Protein AF-A0A1V9ZM05-F1 (afdb_monomer_lite)

Structure (mmCIF, N/CA/C/O backbone):
data_AF-A0A1V9ZM05-F1
#
_entry.id   AF-A0A1V9ZM05-F1
#
loop_
_atom_site.group_PDB
_atom_site.id
_atom_site.type_symbol
_atom_site.label_atom_id
_atom_site.label_alt_id
_atom_site.label_comp_id
_atom_site.label_asym_id
_atom_site.label_entity_id
_atom_site.label_seq_id
_atom_site.pdbx_PDB_ins_code
_atom_site.Cartn_x
_atom_site.Cartn_y
_atom_site.Cartn_z
_atom_site.occupancy
_atom_site.B_iso_or_equiv
_atom_site.auth_seq_id
_atom_site.auth_comp_id
_atom_site.auth_asym_id
_atom_site.auth_atom_id
_atom_site.pdbx_PDB_model_num
ATOM 1 N N . MET A 1 1 ? -14.579 -0.511 28.591 1.00 41.72 1 MET A N 1
ATOM 2 C CA . MET A 1 1 ? -13.630 0.617 28.489 1.00 41.72 1 MET A CA 1
ATOM 3 C C . MET A 1 1 ? -13.100 0.613 27.067 1.00 41.72 1 MET A C 1
ATOM 5 O O . MET A 1 1 ? -12.268 -0.221 26.747 1.00 41.72 1 MET A O 1
ATOM 9 N N . SER A 1 2 ? -13.700 1.415 26.187 1.00 49.19 2 SER A N 1
ATOM 10 C CA . SER A 1 2 ? -13.310 1.479 24.775 1.00 49.19 2 SER A CA 1
ATOM 11 C C . SER A 1 2 ? -12.151 2.460 24.660 1.00 49.19 2 SER A C 1
ATOM 13 O O . SER A 1 2 ? -12.371 3.663 24.761 1.00 49.19 2 SER A O 1
ATOM 15 N N . SER A 1 3 ? -10.921 1.965 24.535 1.00 52.09 3 SER A N 1
ATOM 16 C CA . SER A 1 3 ? -9.775 2.811 24.203 1.00 52.09 3 SER A CA 1
ATOM 17 C C . SER A 1 3 ? -9.988 3.358 22.794 1.00 52.09 3 SER A C 1
ATOM 19 O O . SER A 1 3 ? -9.976 2.598 21.826 1.00 52.09 3 SER A O 1
ATOM 21 N N . SER A 1 4 ? -10.224 4.662 22.671 1.00 56.16 4 SER A N 1
ATOM 22 C CA . SER A 1 4 ? -10.136 5.353 21.386 1.00 56.16 4 SER A CA 1
ATOM 23 C C . SER A 1 4 ? -8.742 5.101 20.796 1.00 56.16 4 SER A C 1
ATOM 25 O O . SER A 1 4 ? -7.767 5.286 21.530 1.00 56.16 4 SER A O 1
ATOM 27 N N . PRO A 1 5 ? -8.612 4.666 19.530 1.00 57.69 5 PRO A N 1
ATOM 28 C CA . PRO A 1 5 ? -7.302 4.481 18.920 1.00 57.69 5 PRO A CA 1
ATOM 29 C C . PRO A 1 5 ? -6.586 5.832 18.908 1.00 57.69 5 PRO A C 1
ATOM 31 O O . PRO A 1 5 ? -7.067 6.799 18.318 1.00 57.69 5 PRO A O 1
ATOM 34 N N . GLN A 1 6 ? -5.492 5.914 19.660 1.00 64.44 6 GLN A N 1
ATOM 35 C CA . GLN A 1 6 ? -4.736 7.141 19.847 1.00 64.44 6 GLN A CA 1
ATOM 36 C C . GLN A 1 6 ? -3.725 7.269 18.711 1.00 64.44 6 GLN A C 1
ATOM 38 O O . GLN A 1 6 ? -2.971 6.337 18.444 1.00 64.44 6 GLN A O 1
ATOM 43 N N . PHE A 1 7 ? -3.744 8.416 18.033 1.00 65.69 7 PHE A N 1
ATOM 44 C CA . PHE A 1 7 ? -2.816 8.732 16.953 1.00 65.69 7 PHE A CA 1
ATOM 45 C C . PHE A 1 7 ? -1.362 8.593 17.422 1.00 65.69 7 PHE A C 1
ATOM 47 O O . PHE A 1 7 ? -0.977 9.146 18.454 1.00 65.69 7 PHE A O 1
ATOM 54 N N . SER A 1 8 ? -0.567 7.873 16.636 1.00 66.44 8 SER A N 1
ATOM 55 C CA . SER A 1 8 ? 0.860 7.663 16.853 1.00 66.44 8 SER A CA 1
ATOM 56 C C . SER A 1 8 ? 1.606 8.148 15.608 1.00 66.44 8 SER A C 1
ATOM 58 O O . SER A 1 8 ? 1.601 7.456 14.585 1.00 66.44 8 SER A O 1
ATOM 60 N N . PRO A 1 9 ? 2.242 9.334 15.655 1.00 60.91 9 PRO A N 1
ATOM 61 C CA . PRO A 1 9 ? 2.944 9.904 14.503 1.00 60.91 9 PRO A CA 1
ATOM 62 C C . PRO A 1 9 ? 4.043 8.989 13.946 1.00 60.91 9 PRO A C 1
ATOM 64 O O . PRO A 1 9 ? 4.364 9.042 12.765 1.00 60.91 9 PRO A O 1
ATOM 67 N N . SER A 1 10 ? 4.631 8.147 14.801 1.00 65.50 10 SER A N 1
ATOM 68 C CA . SER A 1 10 ? 5.665 7.180 14.423 1.00 65.50 10 SER A CA 1
ATOM 69 C C . SER A 1 10 ? 5.127 5.967 13.659 1.00 65.50 10 SER A C 1
ATOM 71 O O . SER A 1 10 ? 5.896 5.295 12.979 1.00 65.50 10 SER A O 1
ATOM 73 N N . GLU A 1 11 ? 3.831 5.672 13.769 1.00 66.56 11 GLU A N 1
ATOM 74 C CA . GLU A 1 11 ? 3.196 4.493 13.162 1.00 66.56 11 GLU A CA 1
ATOM 75 C C . GLU A 1 11 ? 2.296 4.870 11.973 1.00 66.56 11 GLU A C 1
ATOM 77 O O . GLU A 1 11 ? 2.110 4.077 11.045 1.00 66.56 11 GLU A O 1
ATOM 82 N N . GLU A 1 12 ? 1.775 6.100 11.947 1.00 72.62 12 GLU A N 1
ATOM 83 C CA . GLU A 1 12 ? 0.985 6.645 10.843 1.00 72.62 12 GLU A CA 1
ATOM 84 C C . GLU A 1 12 ? 1.843 7.506 9.904 1.00 72.62 12 GLU A C 1
ATOM 86 O O . GLU A 1 12 ? 1.839 8.730 9.945 1.00 72.62 12 GLU A O 1
ATOM 91 N N . 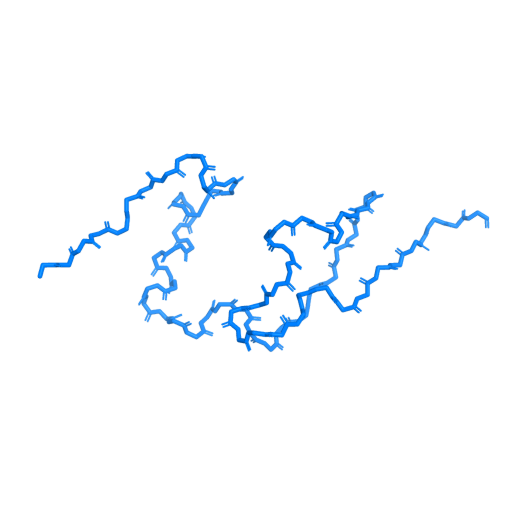ILE A 1 13 ? 2.552 6.837 8.990 1.00 82.06 13 ILE A N 1
ATOM 92 C CA . ILE A 1 13 ? 3.404 7.464 7.954 1.00 82.06 13 ILE A CA 1
ATOM 93 C C . ILE A 1 13 ? 2.565 8.157 6.850 1.00 82.06 13 ILE A C 1
ATOM 95 O O . ILE A 1 13 ? 3.088 8.818 5.958 1.00 82.06 13 ILE A O 1
ATOM 99 N N . VAL A 1 14 ? 1.240 7.997 6.890 1.00 87.50 14 VAL A N 1
ATOM 100 C CA . VAL A 1 14 ? 0.267 8.590 5.959 1.00 87.50 14 VAL A CA 1
ATOM 101 C C . VAL A 1 14 ? -0.852 9.276 6.757 1.00 87.50 14 VAL A C 1
ATOM 103 O O . VAL A 1 14 ? -1.168 8.793 7.845 1.00 87.50 14 VAL A O 1
ATOM 106 N N . PRO A 1 15 ? -1.487 10.350 6.240 1.00 90.19 15 PRO A N 1
ATOM 107 C CA . PRO A 1 15 ? -2.418 11.201 6.997 1.00 90.19 15 PRO A CA 1
ATOM 108 C C . PRO A 1 15 ? -3.802 10.550 7.202 1.00 90.19 15 PRO A C 1
ATOM 110 O O . PRO A 1 15 ? -4.826 11.036 6.714 1.00 90.19 15 PRO A O 1
ATOM 113 N N . LYS A 1 16 ? -3.863 9.389 7.869 1.00 88.06 16 LYS A N 1
ATOM 114 C CA . LYS A 1 16 ? -5.106 8.615 8.074 1.00 88.06 16 LYS A CA 1
ATOM 115 C C . LYS A 1 16 ? -6.054 9.282 9.064 1.00 88.06 16 LYS A C 1
ATOM 117 O O . LYS A 1 16 ? -7.267 9.094 8.955 1.00 88.06 16 LYS A O 1
ATOM 122 N N . HIS A 1 17 ? -5.509 10.041 10.011 1.00 86.44 17 HIS A N 1
ATOM 123 C CA . HIS A 1 17 ? -6.278 10.833 10.958 1.00 86.44 17 HIS A CA 1
ATOM 124 C C . HIS A 1 17 ? -6.959 12.022 10.265 1.00 86.44 17 HIS A C 1
ATOM 126 O O . HIS A 1 17 ? -8.177 12.160 10.347 1.00 86.44 17 HIS A O 1
ATOM 132 N N . GLU A 1 18 ? -6.211 12.821 9.502 1.00 90.19 18 GLU A N 1
ATOM 133 C CA . GLU A 1 18 ? -6.714 14.021 8.820 1.00 90.19 18 GLU A CA 1
ATOM 134 C C . GLU A 1 18 ? -7.699 13.672 7.700 1.00 90.19 18 GLU A C 1
ATOM 136 O O . GLU A 1 18 ? -8.675 14.387 7.484 1.00 90.19 18 GLU A O 1
ATOM 141 N N . THR A 1 19 ? -7.467 12.556 7.000 1.00 93.19 19 THR A N 1
ATOM 14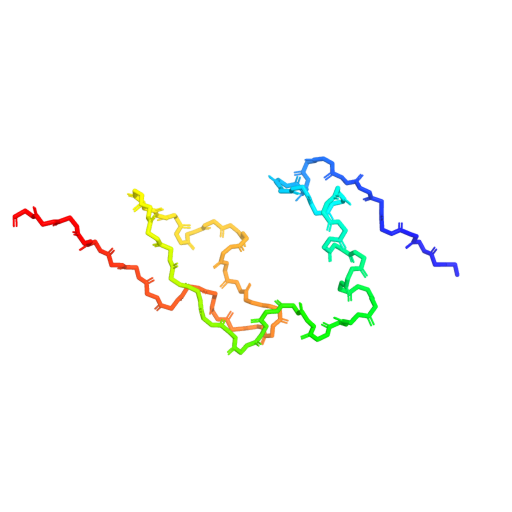2 C CA . THR A 1 19 ? -8.369 12.057 5.945 1.00 93.19 19 THR A CA 1
ATOM 143 C C . THR A 1 19 ? -9.554 11.256 6.484 1.00 93.19 19 THR A C 1
ATOM 145 O O . THR A 1 19 ? -10.408 10.838 5.704 1.00 93.19 19 THR A O 1
ATOM 148 N N . LEU A 1 20 ? -9.620 11.023 7.801 1.00 93.44 20 LEU A N 1
ATOM 149 C CA . LEU A 1 20 ? -10.631 10.198 8.472 1.00 93.44 20 LEU A CA 1
ATOM 150 C C . LEU A 1 20 ? -10.669 8.729 8.003 1.00 93.44 20 LEU A C 1
ATOM 152 O O . LEU A 1 20 ? -11.622 8.008 8.307 1.00 93.44 20 LEU A O 1
ATOM 156 N N . ALA A 1 21 ? -9.629 8.241 7.319 1.00 92.50 21 ALA A N 1
ATOM 157 C CA . ALA A 1 21 ? -9.557 6.863 6.831 1.00 92.50 21 ALA A CA 1
ATOM 158 C C . ALA A 1 21 ? -9.664 5.836 7.975 1.00 92.50 21 ALA A C 1
ATOM 160 O O . ALA A 1 21 ? -10.372 4.836 7.855 1.00 92.50 21 ALA A O 1
ATOM 161 N N . SER A 1 22 ? -9.029 6.109 9.119 1.00 89.94 22 SER A N 1
ATOM 162 C CA . SER A 1 22 ? -9.120 5.239 10.301 1.00 89.94 22 SER A CA 1
ATOM 163 C C . SER A 1 22 ? -10.541 5.183 10.878 1.00 89.94 22 SER A C 1
ATOM 165 O O . SER A 1 22 ? -10.970 4.131 11.348 1.00 89.94 22 SER A O 1
ATOM 167 N N . GLN A 1 23 ? -11.293 6.288 10.826 1.00 92.94 23 GLN A N 1
ATOM 168 C CA . GLN A 1 23 ? -12.683 6.339 11.297 1.00 92.94 23 GLN A CA 1
ATOM 169 C C . GLN A 1 23 ? -13.628 5.623 10.326 1.00 92.94 23 GLN A C 1
ATOM 171 O O . GLN A 1 23 ? -14.522 4.898 10.762 1.00 92.94 23 GLN A O 1
ATOM 176 N N . LEU A 1 24 ? -13.394 5.759 9.016 1.00 94.88 24 LEU A N 1
ATOM 177 C CA . LEU A 1 24 ? -14.144 5.034 7.990 1.00 94.88 24 LEU A CA 1
ATOM 178 C C . LEU A 1 24 ? -14.087 3.518 8.229 1.00 94.88 24 LEU A C 1
ATOM 180 O O . LEU A 1 24 ? -15.121 2.858 8.193 1.00 94.88 24 LEU A O 1
ATOM 184 N N . LEU A 1 25 ? -12.902 2.981 8.536 1.00 92.75 25 LEU A N 1
ATOM 185 C CA . LEU A 1 25 ? -12.722 1.553 8.815 1.00 92.75 25 LEU A CA 1
ATOM 186 C C . LEU A 1 25 ? -13.350 1.103 10.138 1.00 92.75 25 LEU A C 1
ATOM 188 O O . LEU A 1 25 ? -13.751 -0.050 10.251 1.00 92.75 25 LEU A O 1
ATOM 192 N N . GLN A 1 26 ? -13.475 1.985 11.133 1.00 92.75 26 GLN A N 1
ATOM 193 C CA . GLN A 1 26 ? -14.213 1.660 12.360 1.00 92.75 26 GLN A CA 1
ATOM 194 C C . GLN A 1 26 ? -15.713 1.499 12.087 1.00 92.75 26 GLN A C 1
ATOM 196 O O . GLN A 1 26 ? -16.343 0.599 12.638 1.00 92.75 26 GLN A O 1
ATOM 201 N N . LEU A 1 27 ? -16.278 2.358 11.232 1.00 97.44 27 LEU A N 1
ATOM 202 C CA . LEU A 1 27 ? -17.696 2.318 10.862 1.00 97.44 27 LEU A CA 1
ATOM 203 C C . LEU A 1 27 ? -18.007 1.197 9.865 1.00 97.44 27 LEU A C 1
ATOM 205 O O . LEU A 1 27 ? -19.052 0.555 9.962 1.00 97.44 27 LEU A O 1
ATOM 209 N N . TYR A 1 28 ? -17.091 0.943 8.932 1.00 97.00 28 TYR A N 1
ATOM 210 C CA . TYR A 1 28 ? -17.236 -0.051 7.874 1.00 97.00 28 TYR A CA 1
ATOM 211 C C . TYR A 1 28 ? -15.988 -0.947 7.817 1.00 97.00 28 TYR A C 1
ATOM 213 O O . TYR A 1 28 ? -15.141 -0.775 6.938 1.00 97.00 28 TYR A O 1
ATOM 221 N N . PRO A 1 29 ? -15.859 -1.941 8.719 1.00 95.25 29 PRO A N 1
ATOM 222 C CA . PRO A 1 29 ? -14.649 -2.767 8.826 1.00 95.25 29 PRO A CA 1
ATOM 223 C C . PRO A 1 29 ? -14.277 -3.550 7.563 1.00 95.25 29 PRO A C 1
ATOM 225 O O . PRO A 1 29 ? -13.134 -3.971 7.408 1.00 95.25 29 PRO A O 1
ATOM 228 N N . SER A 1 30 ? -15.228 -3.762 6.651 1.00 95.81 30 SER A N 1
ATOM 229 C CA . SER A 1 30 ? -14.995 -4.429 5.367 1.00 95.81 30 SER A CA 1
ATOM 230 C C . SER A 1 30 ? -14.524 -3.490 4.252 1.00 95.81 30 SER A C 1
ATOM 232 O O . SER A 1 30 ? -14.274 -3.964 3.148 1.00 95.81 30 SER A O 1
ATOM 234 N N . TYR A 1 31 ? -14.432 -2.176 4.488 1.00 96.62 31 TYR A N 1
ATOM 235 C CA . TYR A 1 31 ? -14.019 -1.180 3.483 1.00 96.62 31 TYR A CA 1
ATOM 236 C C . TYR A 1 31 ? -12.498 -0.954 3.513 1.00 96.62 31 TYR A C 1
ATOM 238 O O . TYR A 1 31 ? -12.000 0.147 3.310 1.00 96.62 31 TYR A O 1
ATOM 246 N N . ASP A 1 32 ? -11.750 -2.024 3.766 1.00 95.19 32 ASP A N 1
ATOM 247 C CA . ASP A 1 32 ? -10.294 -2.055 3.936 1.00 95.19 32 ASP A CA 1
ATOM 248 C C . ASP A 1 32 ? -9.523 -2.339 2.635 1.00 95.19 32 ASP A C 1
ATOM 250 O O . ASP A 1 32 ? -8.316 -2.576 2.663 1.00 95.19 32 ASP A O 1
ATOM 254 N N . GLY A 1 33 ? -10.215 -2.313 1.492 1.00 96.00 33 GLY A N 1
ATOM 255 C CA . GLY A 1 33 ? -9.635 -2.537 0.167 1.00 96.00 33 GLY A CA 1
ATOM 256 C C . GLY A 1 33 ? -9.538 -4.006 -0.256 1.00 96.00 33 GLY A C 1
ATOM 257 O O . GLY A 1 33 ? -9.034 -4.280 -1.347 1.00 96.00 33 GLY A O 1
ATOM 258 N N . ARG A 1 34 ? -10.026 -4.962 0.551 1.00 97.19 34 ARG A N 1
ATOM 259 C CA . ARG A 1 34 ? -10.059 -6.384 0.163 1.00 97.19 34 ARG A CA 1
ATOM 260 C C . ARG A 1 34 ? -10.789 -6.588 -1.171 1.00 97.19 34 ARG A C 1
ATOM 262 O O . ARG A 1 34 ? -11.841 -6.003 -1.411 1.00 97.19 34 ARG A O 1
ATOM 269 N N . GLY A 1 35 ? -10.244 -7.449 -2.031 1.00 95.50 35 GLY A N 1
ATOM 270 C CA . GLY A 1 35 ? -10.819 -7.737 -3.352 1.00 95.50 35 GLY A CA 1
ATOM 271 C C . GLY A 1 35 ? -10.544 -6.679 -4.428 1.00 95.50 35 GLY A C 1
ATOM 272 O O . GLY A 1 35 ? -10.933 -6.888 -5.573 1.00 95.50 35 GLY A O 1
ATOM 273 N N . THR A 1 36 ? -9.841 -5.594 -4.095 1.00 97.19 36 THR A N 1
ATOM 274 C CA . THR A 1 36 ? -9.424 -4.558 -5.048 1.00 97.19 36 THR A CA 1
ATOM 275 C C . THR A 1 36 ? -7.930 -4.673 -5.338 1.00 97.19 36 THR A C 1
ATOM 277 O O . THR A 1 36 ? -7.125 -4.865 -4.429 1.00 97.19 36 THR A O 1
ATOM 280 N N . VAL A 1 37 ? -7.550 -4.519 -6.608 1.00 97.31 37 VAL A N 1
ATOM 281 C CA . VAL A 1 37 ? -6.149 -4.454 -7.05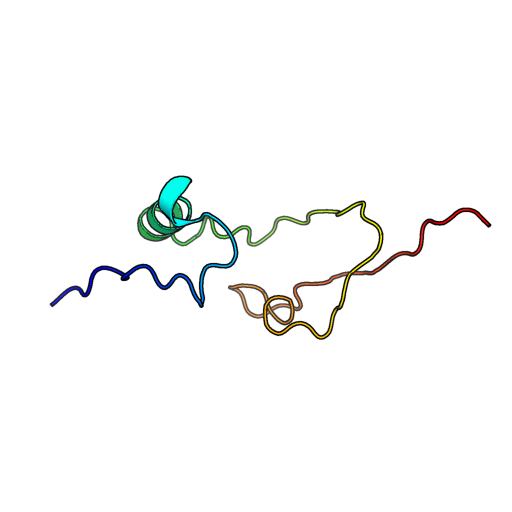2 1.00 97.31 37 VAL A CA 1
ATOM 282 C C . VAL A 1 37 ? -5.845 -3.040 -7.531 1.00 97.31 37 VAL A C 1
ATOM 284 O O . VAL A 1 37 ? -6.629 -2.455 -8.275 1.00 97.31 37 VAL A O 1
ATOM 287 N N . VAL A 1 38 ? -4.703 -2.500 -7.109 1.00 97.50 38 VAL A N 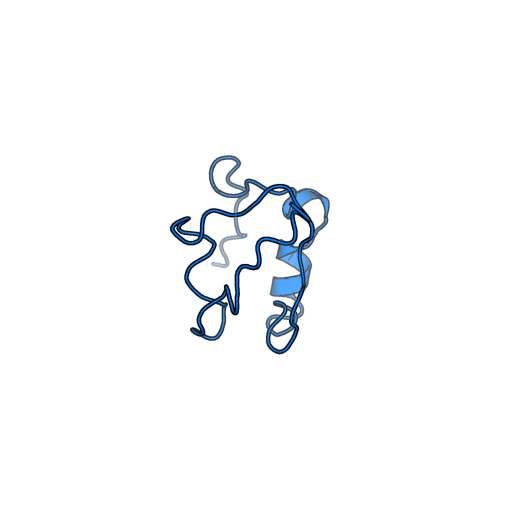1
ATOM 288 C CA . VAL A 1 38 ? -4.219 -1.172 -7.501 1.00 97.50 38 VAL A CA 1
ATOM 289 C C . VAL A 1 38 ? -2.860 -1.331 -8.173 1.00 97.50 38 VAL A C 1
ATOM 291 O O . VAL A 1 38 ? -1.963 -1.942 -7.597 1.00 97.50 38 VAL A O 1
ATOM 294 N N . ALA A 1 39 ? -2.709 -0.776 -9.376 1.00 97.31 39 ALA A N 1
ATOM 295 C CA . ALA A 1 39 ? -1.413 -0.633 -10.033 1.00 97.31 39 ALA A CA 1
ATOM 296 C C . ALA A 1 39 ? -0.777 0.703 -9.626 1.00 97.31 39 ALA A C 1
ATOM 298 O O . ALA A 1 39 ? -1.462 1.727 -9.586 1.00 97.31 39 ALA A O 1
ATOM 299 N N . ILE A 1 40 ? 0.522 0.688 -9.328 1.00 96.56 40 ILE A N 1
ATOM 300 C CA . ILE A 1 40 ? 1.293 1.877 -8.955 1.00 96.56 40 ILE A CA 1
ATOM 301 C C . ILE A 1 40 ? 2.354 2.101 -10.032 1.00 96.56 40 ILE A C 1
ATOM 303 O O . ILE A 1 40 ? 3.189 1.229 -10.260 1.00 96.56 40 ILE A O 1
ATOM 307 N N . PHE A 1 41 ? 2.309 3.264 -10.684 1.00 96.38 41 PHE A N 1
ATOM 308 C CA . PHE A 1 41 ? 3.346 3.710 -11.613 1.00 96.38 41 PHE A CA 1
ATOM 309 C C . PHE A 1 41 ? 4.250 4.707 -10.896 1.00 96.38 41 PHE A C 1
ATOM 311 O O . PHE A 1 41 ? 3.881 5.862 -10.697 1.00 96.38 41 PHE A O 1
ATOM 318 N N . ASP A 1 42 ? 5.417 4.229 -10.486 1.00 95.38 42 ASP A N 1
ATOM 319 C CA . ASP A 1 42 ? 6.436 4.990 -9.770 1.00 95.38 42 ASP A CA 1
ATOM 320 C C . ASP A 1 42 ? 7.820 4.492 -10.225 1.00 95.38 42 ASP A C 1
ATOM 322 O O . ASP A 1 42 ? 7.940 3.603 -11.067 1.00 95.38 42 ASP A O 1
ATOM 326 N N . THR A 1 43 ? 8.873 5.057 -9.659 1.00 95.25 43 THR A N 1
ATOM 327 C CA . THR A 1 43 ? 10.276 4.695 -9.873 1.00 95.25 43 THR A CA 1
ATOM 328 C C . THR A 1 43 ? 10.653 3.307 -9.341 1.00 95.25 43 THR A C 1
ATOM 330 O O . THR A 1 43 ? 11.711 2.790 -9.694 1.00 95.25 43 THR A O 1
ATOM 333 N N . GLY A 1 44 ? 9.816 2.696 -8.497 1.00 94.81 44 GLY A N 1
ATOM 334 C CA . GLY A 1 44 ? 10.024 1.355 -7.956 1.00 94.81 44 GLY A CA 1
ATOM 335 C C . GLY A 1 44 ? 9.295 1.124 -6.632 1.00 94.81 44 GLY A C 1
ATOM 336 O O . GLY A 1 44 ? 8.543 1.969 -6.153 1.00 94.81 44 GLY A O 1
ATOM 337 N N . VAL A 1 45 ? 9.524 -0.044 -6.029 1.00 95.88 45 VAL A N 1
ATOM 338 C CA . VAL A 1 45 ? 8.988 -0.435 -4.716 1.00 95.88 45 VAL A CA 1
ATOM 339 C C . VAL A 1 45 ? 9.960 -1.397 -4.027 1.00 95.88 45 VAL A C 1
ATOM 341 O O . VAL A 1 45 ? 10.631 -2.167 -4.708 1.00 95.88 45 VAL A O 1
ATOM 344 N N . ASP A 1 46 ? 10.023 -1.380 -2.692 1.00 95.31 46 ASP A N 1
ATOM 345 C CA . ASP A 1 46 ? 10.692 -2.416 -1.889 1.00 95.31 46 ASP A CA 1
ATOM 346 C C . ASP A 1 46 ? 9.661 -3.446 -1.376 1.00 95.31 46 ASP A C 1
ATOM 348 O O . ASP A 1 46 ? 8.914 -3.149 -0.436 1.00 95.31 46 ASP A O 1
ATOM 352 N N . PRO A 1 47 ? 9.607 -4.672 -1.935 1.00 94.56 47 PRO A N 1
ATOM 353 C CA . PRO A 1 47 ? 8.693 -5.712 -1.464 1.00 94.56 47 PRO A CA 1
ATOM 354 C C . PRO A 1 47 ? 9.000 -6.239 -0.056 1.00 94.56 47 PRO A C 1
ATOM 356 O O . PRO A 1 47 ? 8.157 -6.917 0.535 1.00 94.56 47 PRO A O 1
ATOM 359 N N . GLY A 1 48 ? 10.194 -5.969 0.482 1.00 94.19 48 GLY A N 1
ATOM 360 C CA . GLY A 1 48 ? 10.621 -6.369 1.823 1.00 94.19 48 GLY A CA 1
ATOM 361 C C . GLY A 1 48 ? 10.084 -5.474 2.942 1.00 94.19 48 GLY A C 1
ATOM 362 O O . GLY A 1 48 ? 10.158 -5.852 4.112 1.00 94.19 48 GLY A O 1
ATOM 363 N N . ALA A 1 49 ? 9.496 -4.319 2.612 1.00 92.38 49 ALA A N 1
ATOM 364 C CA . ALA A 1 49 ? 8.980 -3.389 3.607 1.00 92.38 49 ALA A CA 1
ATOM 365 C C . ALA A 1 49 ? 7.897 -4.052 4.496 1.00 92.38 49 ALA A C 1
ATOM 367 O O . ALA A 1 49 ? 6.959 -4.668 3.969 1.00 92.38 49 ALA A O 1
ATOM 368 N N . PRO A 1 50 ? 7.943 -3.906 5.838 1.00 90.25 50 PRO A N 1
ATOM 369 C CA . PRO A 1 50 ? 7.008 -4.586 6.744 1.00 90.25 50 PRO A CA 1
ATOM 370 C C . PRO A 1 50 ? 5.519 -4.326 6.447 1.00 90.25 50 PRO A C 1
ATOM 372 O O . PRO A 1 50 ? 4.696 -5.232 6.547 1.00 90.25 50 PRO A O 1
ATOM 375 N N . GLY A 1 51 ? 5.164 -3.113 6.006 1.00 89.50 51 GLY A N 1
ATOM 376 C CA . GLY A 1 51 ? 3.786 -2.739 5.650 1.00 89.50 51 GLY A CA 1
ATOM 377 C C . GLY A 1 51 ? 3.279 -3.289 4.305 1.00 89.50 51 GLY A C 1
ATOM 378 O O . GLY A 1 51 ? 2.121 -3.046 3.939 1.00 89.50 51 GLY A O 1
ATOM 379 N N . LEU A 1 52 ? 4.134 -3.999 3.558 1.00 94.50 52 LEU A N 1
ATOM 380 C CA . LEU A 1 52 ? 3.843 -4.552 2.232 1.00 94.50 52 LEU A CA 1
ATOM 381 C C . LEU A 1 52 ? 3.784 -6.086 2.188 1.00 94.50 52 LEU A C 1
ATOM 383 O O . LEU A 1 52 ? 3.628 -6.664 1.116 1.00 94.50 52 LEU A O 1
ATOM 387 N N . GLN A 1 53 ? 3.839 -6.754 3.343 1.00 95.75 53 GLN A N 1
ATOM 388 C CA . GLN A 1 53 ? 3.850 -8.217 3.395 1.00 95.75 53 GLN A CA 1
ATOM 389 C C . GLN A 1 53 ? 2.469 -8.823 3.120 1.00 95.75 53 GLN A C 1
ATOM 391 O O . GLN A 1 53 ? 2.295 -9.589 2.166 1.00 95.75 53 GLN A O 1
ATOM 396 N N . LEU A 1 54 ? 1.482 -8.467 3.948 1.00 96.50 54 LEU A N 1
ATOM 397 C CA . LEU A 1 54 ? 0.157 -9.081 3.946 1.00 96.50 54 LEU A CA 1
ATOM 398 C C . LEU A 1 54 ? -0.962 -8.039 3.850 1.00 96.50 54 LEU A C 1
ATOM 400 O O . LEU A 1 54 ? -0.831 -6.906 4.317 1.00 96.50 54 LEU A O 1
ATOM 404 N N . THR A 1 55 ? -2.067 -8.438 3.233 1.00 96.56 55 THR A N 1
ATOM 405 C CA . THR A 1 55 ? -3.356 -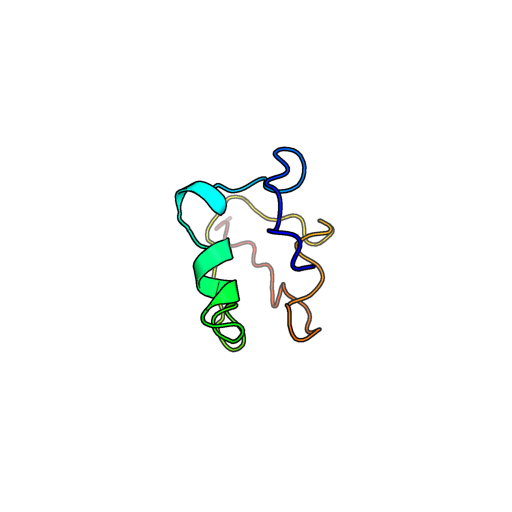7.742 3.279 1.00 96.56 55 THR A CA 1
ATOM 406 C C . THR A 1 55 ? -4.069 -8.019 4.607 1.00 96.56 55 THR A C 1
ATOM 408 O O . THR A 1 55 ? -3.682 -8.904 5.372 1.00 96.56 55 THR A O 1
ATOM 411 N N . SER A 1 56 ? -5.150 -7.286 4.879 1.00 94.69 56 SER A N 1
ATOM 412 C CA . SER A 1 56 ? -5.997 -7.497 6.063 1.00 94.69 56 SER A CA 1
ATOM 413 C C . SER A 1 56 ? -6.668 -8.877 6.107 1.00 94.69 56 SER A C 1
ATOM 415 O O . SER A 1 56 ? -7.014 -9.351 7.185 1.00 94.69 56 SER A O 1
ATOM 417 N N . ASP A 1 57 ? -6.826 -9.539 4.956 1.00 94.94 57 ASP A N 1
ATOM 418 C CA . ASP A 1 57 ? -7.338 -10.908 4.830 1.00 94.94 57 ASP A CA 1
ATOM 419 C C . ASP A 1 57 ? -6.228 -11.967 4.673 1.00 94.94 57 ASP A C 1
ATOM 421 O O . ASP A 1 57 ? -6.500 -13.099 4.273 1.00 94.94 57 ASP A O 1
ATOM 425 N N . GLY A 1 58 ? -4.979 -11.621 5.009 1.00 95.94 58 GLY A N 1
ATOM 426 C CA . GLY A 1 58 ? -3.863 -12.565 5.136 1.00 95.94 58 GLY A CA 1
ATOM 427 C C . GLY A 1 58 ? -3.226 -13.020 3.819 1.00 95.94 58 GLY A C 1
ATOM 428 O O . GLY A 1 58 ? -2.411 -13.942 3.820 1.00 95.94 58 GLY A O 1
ATOM 429 N N . LYS A 1 59 ? -3.568 -12.391 2.693 1.00 96.69 59 LYS A N 1
ATOM 430 C CA . LYS A 1 59 ? -2.975 -12.677 1.379 1.00 96.69 59 LYS A CA 1
ATOM 431 C C . LYS A 1 59 ? -1.715 -11.843 1.169 1.00 96.69 59 LYS A C 1
ATOM 433 O O . LYS A 1 59 ? -1.526 -10.815 1.812 1.00 96.69 59 LYS A O 1
ATOM 438 N N . ARG A 1 60 ? -0.849 -12.256 0.240 1.00 96.94 60 ARG A N 1
ATOM 439 C CA . ARG A 1 60 ? 0.301 -11.440 -0.189 1.00 96.94 60 ARG A CA 1
ATOM 440 C C . ARG A 1 60 ? -0.200 -10.122 -0.784 1.00 96.94 60 ARG A C 1
ATOM 442 O O . ARG A 1 60 ? -1.094 -10.141 -1.625 1.00 96.94 60 ARG A O 1
ATOM 449 N N . LYS A 1 61 ? 0.363 -8.993 -0.337 1.00 97.50 61 LYS A N 1
ATOM 450 C CA . LYS A 1 61 ? -0.099 -7.657 -0.757 1.00 97.50 61 LYS A CA 1
ATOM 451 C C . LYS A 1 61 ? 0.416 -7.244 -2.136 1.00 97.50 61 LYS A C 1
ATOM 453 O O . LYS A 1 61 ? -0.312 -6.603 -2.884 1.00 97.50 61 LYS A O 1
ATOM 458 N N . ILE A 1 62 ? 1.652 -7.613 -2.470 1.00 97.12 62 ILE A N 1
ATOM 459 C CA . ILE A 1 62 ? 2.225 -7.403 -3.804 1.00 97.12 62 ILE A CA 1
ATOM 460 C C . ILE A 1 62 ? 1.930 -8.633 -4.656 1.00 97.12 62 ILE A C 1
ATOM 462 O O . ILE A 1 62 ? 2.301 -9.749 -4.285 1.00 97.12 62 ILE A O 1
ATOM 466 N N . ILE A 1 63 ? 1.258 -8.403 -5.783 1.00 96.88 63 ILE A N 1
ATOM 467 C CA . ILE A 1 63 ? 0.953 -9.431 -6.784 1.00 96.88 63 ILE A CA 1
ATOM 468 C C . ILE A 1 63 ? 2.121 -9.564 -7.762 1.00 96.88 63 ILE A C 1
ATOM 470 O O . ILE A 1 63 ? 2.553 -10.680 -8.031 1.00 96.88 63 ILE A O 1
ATOM 474 N N . ASP A 1 64 ? 2.634 -8.435 -8.258 1.00 96.06 64 ASP A N 1
ATOM 475 C CA . ASP A 1 64 ? 3.729 -8.385 -9.225 1.00 96.06 64 ASP A CA 1
ATOM 476 C C . ASP A 1 64 ? 4.497 -7.054 -9.127 1.00 96.06 64 ASP A C 1
ATOM 478 O O . ASP A 1 64 ? 3.972 -6.066 -8.603 1.00 96.06 64 ASP A O 1
ATOM 482 N N . VAL A 1 65 ? 5.731 -7.040 -9.632 1.00 95.69 65 VAL A N 1
ATOM 483 C CA . VAL A 1 65 ? 6.574 -5.850 -9.792 1.00 95.69 65 VAL A CA 1
ATOM 484 C C . VAL A 1 65 ? 7.164 -5.881 -11.196 1.00 95.69 65 VAL A C 1
ATOM 486 O O . VAL A 1 65 ? 7.967 -6.753 -11.520 1.00 95.69 65 VAL A O 1
ATOM 489 N N . VAL A 1 66 ? 6.776 -4.910 -12.019 1.00 95.19 66 VAL A N 1
ATOM 490 C CA . VAL A 1 66 ? 7.190 -4.828 -13.422 1.00 95.19 66 VAL A CA 1
ATOM 491 C C . VAL A 1 66 ? 8.097 -3.621 -13.610 1.00 95.19 66 VAL A C 1
ATOM 493 O O . VAL A 1 66 ? 7.702 -2.498 -13.301 1.00 95.19 66 VAL A O 1
ATOM 496 N N . ASP A 1 67 ? 9.291 -3.848 -14.157 1.00 94.44 67 ASP A N 1
ATOM 497 C CA . ASP A 1 67 ? 10.117 -2.773 -14.701 1.00 94.44 67 ASP A CA 1
ATOM 498 C C . ASP A 1 67 ? 9.617 -2.433 -16.109 1.00 94.44 67 ASP A C 1
ATOM 500 O O . ASP A 1 67 ? 9.768 -3.213 -17.050 1.00 94.44 67 ASP A O 1
ATOM 504 N N . ALA A 1 68 ? 8.958 -1.282 -16.225 1.00 93.25 68 ALA A N 1
ATOM 505 C CA . ALA A 1 68 ? 8.439 -0.760 -17.484 1.00 93.25 68 ALA A CA 1
ATOM 506 C C . ALA A 1 68 ? 9.378 0.279 -18.119 1.00 93.25 68 ALA A C 1
ATOM 508 O O . ALA A 1 68 ? 8.969 1.003 -19.031 1.00 93.25 68 ALA A O 1
ATOM 509 N N . THR A 1 69 ? 10.621 0.384 -17.641 1.00 92.50 69 THR A N 1
ATOM 510 C CA . THR A 1 69 ? 11.627 1.236 -18.269 1.00 92.50 69 THR A CA 1
ATOM 511 C C . THR A 1 69 ? 11.926 0.675 -19.657 1.00 92.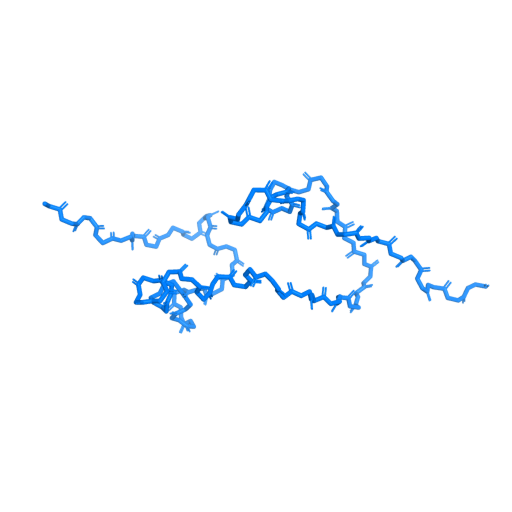50 69 THR A C 1
ATOM 513 O O . THR A 1 69 ? 12.537 -0.381 -19.799 1.00 92.50 69 THR A O 1
ATOM 516 N N . ALA A 1 70 ? 11.459 1.368 -20.697 1.00 76.25 70 ALA A N 1
ATOM 517 C CA . ALA A 1 70 ? 11.784 1.037 -22.077 1.00 76.25 70 ALA A CA 1
ATOM 518 C C . ALA A 1 70 ? 13.254 1.398 -22.336 1.00 76.25 70 ALA A C 1
ATOM 520 O O . ALA A 1 70 ? 13.574 2.558 -22.602 1.00 76.25 70 ALA A O 1
ATOM 521 N N . MET A 1 71 ? 14.135 0.410 -22.192 1.00 56.91 71 MET A N 1
ATOM 522 C CA . MET A 1 71 ? 15.509 0.434 -22.702 1.00 56.91 71 MET A CA 1
ATOM 523 C C . MET A 1 71 ? 15.555 -0.233 -24.074 1.00 56.91 71 MET A C 1
ATOM 525 O O . MET A 1 71 ? 14.888 -1.281 -24.239 1.00 56.91 71 MET A O 1
#

Organism: Achlya hypogyna (NCBI:txid1202772)

Secondary structure (DSSP, 8-state):
--------TTT--S-TTTTTHHHHHHH-TT-S-TT------SS---TTSGGGSB-TTSSBS----------

Sequence (71 aa):
MSSSPQFSPSEEIVPKHETLASQLLQLYPSYDGRGTVVAIFDTGVDPGAPGLQLTSDGKRKIIDVVDATAM

pLDDT: mean 87.69, std 14.16, range [41.72, 97.5]

Radius of gyration: 15.38 Å; chains: 1; bounding box: 33×27×51 Å

InterPro domains:
  IPR036852 Peptidase S8/S53 domain superfamily [G3DSA:3.40.50.200] (16-71)
  IPR036852 Peptidase S8/S53 domain superfamily [SSF52743] (27-67)

Foldseek 3Di:
DDPDPDDDCVVCPDPCVVVVVVVVCVVPVPPQQPPHDDDDDDPFDDCPDPVQQAGPVGDRNDPDTDDPPDD